Protein AF-Q31MM6-F1 (afdb_monomer_lite)

pLDDT: mean 77.7, std 24.54, range [28.81, 96.5]

Radius of gyration: 23.64 Å; chains: 1; bounding box: 53×27×76 Å

Sequence (119 aa):
MVSRRCQSLHRKRWGQGSARLGKFASHVCAIVTLSREHAWQLLQDLLFYGESAETWVQDVWTQNEGLGESAAALIEITQRLWEQVPESQLRSLLRELAASHPDRIAELESASDWQAIAD

Foldseek 3Di:
DDDDDDDDDDDDDDDDDDDDDDPPPPPPLVPPLCDLVNLVQVVQCLVQVNDHLVVSLVVVCVVPVVCSVVSVVVVVVVVVVSVPDDSVCSLVVLLVVCVVPVVSLVSTPCVVVSVSSND

Organism: Synechococcus elongatus (strain ATCC 33912 / PCC 7942 / FACHB-805) (NCBI:txid1140)

Secondary structure (DSSP, 8-state):
-----------------------------------HHHHHHHHHHHHHTTS-HHHHHHHHHHH-HHHHHHHHHHHHHHHHHHHHS-HHHHHHHHHHHHHH-HHHHHTSTTHHHHHHHH-

Structure (mmCIF, N/CA/C/O backbone):
data_AF-Q31MM6-F1
#
_entry.id   AF-Q31MM6-F1
#
loop_
_atom_site.group_PDB
_atom_site.id
_atom_site.type_symbol
_atom_site.label_atom_id
_atom_site.label_alt_id
_atom_site.label_comp_id
_atom_site.label_asym_id
_atom_site.label_entity_id
_atom_site.label_seq_id
_atom_site.pdbx_PDB_ins_code
_atom_site.Cartn_x
_atom_site.Cartn_y
_atom_site.Cartn_z
_atom_site.occupancy
_atom_site.B_iso_or_equiv
_atom_site.auth_seq_id
_atom_site.auth_comp_id
_atom_site.auth_asym_id
_atom_site.auth_atom_id
_atom_site.pdbx_PDB_model_num
ATOM 1 N N . MET A 1 1 ? -38.214 -14.021 28.540 1.00 31.25 1 MET A N 1
ATOM 2 C CA . MET A 1 1 ? -37.150 -14.961 28.957 1.00 31.25 1 MET A CA 1
ATOM 3 C C . MET A 1 1 ? -35.820 -14.374 28.500 1.00 31.25 1 MET A C 1
ATOM 5 O O . MET A 1 1 ? -35.707 -14.158 27.309 1.00 31.25 1 MET A O 1
ATOM 9 N N . VAL A 1 2 ? -34.817 -13.983 29.287 1.00 35.97 2 VAL A N 1
ATOM 10 C CA . VAL A 1 2 ? -34.588 -13.727 30.725 1.00 35.97 2 VAL A CA 1
ATOM 11 C C . VAL A 1 2 ? -33.703 -12.462 30.715 1.00 35.97 2 VAL A C 1
ATOM 13 O O . VAL A 1 2 ? -32.651 -12.457 30.098 1.00 35.97 2 VAL A O 1
ATOM 16 N N . SER A 1 3 ? -34.279 -11.298 31.007 1.00 28.81 3 SER A N 1
ATOM 17 C CA . SER A 1 3 ? -34.183 -10.545 32.272 1.00 28.81 3 SER A CA 1
ATOM 18 C C . SER A 1 3 ? -32.934 -9.661 32.410 1.00 28.81 3 SER A C 1
ATOM 20 O O . SER A 1 3 ? -31.831 -10.114 32.693 1.00 28.81 3 SER A O 1
ATOM 22 N N . ARG A 1 4 ? -33.175 -8.352 32.265 1.00 41.28 4 ARG A N 1
ATOM 23 C CA . ARG A 1 4 ? -32.331 -7.253 32.741 1.00 41.28 4 ARG A CA 1
ATOM 24 C C . ARG A 1 4 ? -32.375 -7.223 34.275 1.00 41.28 4 ARG A C 1
ATOM 26 O O . ARG A 1 4 ? -33.473 -7.089 34.807 1.00 41.28 4 ARG A O 1
ATOM 33 N N . ARG A 1 5 ? -31.227 -7.238 34.964 1.00 37.47 5 ARG A N 1
ATOM 34 C CA . ARG A 1 5 ? -30.948 -6.514 36.233 1.00 37.47 5 ARG A CA 1
ATOM 35 C C . ARG A 1 5 ? -29.653 -7.013 36.865 1.00 37.47 5 ARG A C 1
ATOM 37 O O . ARG A 1 5 ? -29.564 -8.183 37.195 1.00 37.47 5 ARG A O 1
ATOM 44 N N . CYS A 1 6 ? -28.720 -6.098 37.111 1.00 29.59 6 CYS A N 1
ATOM 45 C CA . CYS A 1 6 ? -28.139 -5.890 38.441 1.00 29.59 6 CYS A CA 1
ATOM 46 C C . CYS A 1 6 ? -27.262 -4.630 38.408 1.00 29.59 6 CYS A C 1
ATOM 48 O O . CYS A 1 6 ? -26.085 -4.674 38.071 1.00 29.59 6 CYS A O 1
ATOM 50 N N . GLN A 1 7 ? -27.867 -3.487 38.739 1.00 36.00 7 GLN A N 1
ATOM 51 C CA . GLN A 1 7 ? -27.144 -2.374 39.347 1.00 36.00 7 GLN A CA 1
ATOM 52 C C . GLN A 1 7 ? -27.182 -2.548 40.867 1.00 36.00 7 GLN A C 1
ATOM 54 O O . GLN A 1 7 ? -28.197 -2.983 41.409 1.00 36.00 7 GLN A O 1
ATOM 59 N N . SER A 1 8 ? -26.114 -2.066 41.505 1.00 33.81 8 SER A N 1
ATOM 60 C CA . SER A 1 8 ? -25.960 -1.783 42.935 1.00 33.81 8 SER A CA 1
ATOM 61 C C . SER A 1 8 ? -25.707 -2.984 43.845 1.00 33.81 8 SER A C 1
ATOM 63 O O . SER A 1 8 ? -26.608 -3.758 44.140 1.00 33.81 8 SER A O 1
ATOM 65 N N . LEU A 1 9 ? -24.492 -3.051 44.401 1.00 34.75 9 LEU A N 1
ATOM 66 C CA . LEU A 1 9 ? -24.339 -2.909 45.848 1.00 34.75 9 LEU A CA 1
ATOM 67 C C . LEU A 1 9 ? -22.924 -2.449 46.222 1.00 34.75 9 LEU A C 1
ATOM 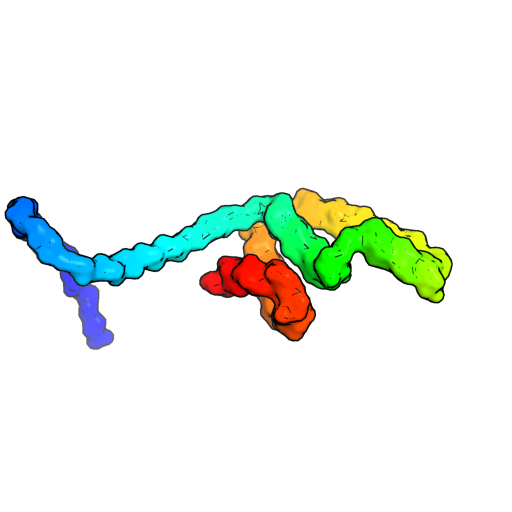69 O O . LEU A 1 9 ? -21.906 -2.853 45.669 1.00 34.75 9 LEU A O 1
ATOM 73 N N . HIS A 1 10 ? -22.935 -1.523 47.168 1.00 31.12 10 HIS A N 1
ATOM 74 C CA . HIS A 1 10 ? -21.850 -0.728 47.708 1.00 31.12 10 HIS A CA 1
ATOM 75 C C . HIS A 1 10 ? -20.708 -1.539 48.345 1.00 31.12 10 HIS A C 1
ATOM 77 O O . HIS A 1 10 ? -20.930 -2.399 49.189 1.00 31.12 10 HIS A O 1
ATOM 83 N N . ARG A 1 11 ? -19.480 -1.087 48.056 1.00 34.47 11 ARG A N 1
ATOM 84 C CA . ARG A 1 11 ? -18.484 -0.601 49.032 1.00 34.47 11 ARG A CA 1
ATOM 85 C C . ARG A 1 11 ? -18.370 -1.408 50.337 1.00 34.47 11 ARG A C 1
ATOM 87 O O . ARG A 1 11 ? -19.139 -1.167 51.263 1.00 34.47 11 ARG A O 1
ATOM 94 N N . LYS A 1 12 ? -17.278 -2.172 50.489 1.00 35.25 12 LYS A N 1
ATOM 95 C CA . LYS A 1 12 ? -16.438 -2.161 51.706 1.00 35.25 12 LYS A CA 1
ATOM 96 C C . LYS A 1 12 ? -15.148 -2.983 51.538 1.00 35.25 12 LYS A C 1
ATOM 98 O O . LYS A 1 12 ? -15.195 -4.176 51.291 1.00 35.25 12 LYS A O 1
ATOM 103 N N . ARG A 1 13 ? -14.038 -2.310 51.869 1.00 36.19 13 ARG A N 1
ATOM 104 C CA . ARG A 1 13 ? -12.936 -2.824 52.702 1.00 36.19 13 ARG A CA 1
ATOM 105 C C . ARG A 1 13 ? -11.900 -3.729 52.021 1.00 36.19 13 ARG A C 1
ATOM 107 O O . ARG A 1 13 ? -12.002 -4.943 52.076 1.00 36.19 13 ARG A O 1
ATOM 114 N N . TRP A 1 14 ? -10.815 -3.114 51.554 1.00 34.41 14 TRP A N 1
ATOM 115 C CA . TRP A 1 14 ? -9.506 -3.768 51.512 1.00 34.41 14 TRP A CA 1
ATOM 116 C C . TRP A 1 14 ? -8.530 -2.960 52.364 1.00 34.41 14 TRP A C 1
ATOM 118 O O . TRP A 1 14 ? -8.156 -1.840 52.026 1.00 34.41 14 TRP A O 1
ATOM 128 N N . GLY A 1 15 ? -8.226 -3.520 53.535 1.00 32.91 15 GLY A N 1
ATOM 129 C CA . GLY A 1 15 ? -7.052 -3.174 54.320 1.00 32.91 15 GLY A CA 1
ATOM 130 C C . GLY A 1 15 ? -5.824 -3.879 53.749 1.00 32.91 15 GLY A C 1
ATOM 131 O O . GLY A 1 15 ? -5.940 -4.885 53.051 1.00 32.91 15 GLY A O 1
ATOM 132 N N . GLN A 1 16 ? -4.663 -3.308 54.049 1.00 37.53 16 GLN A N 1
ATOM 133 C CA . GLN A 1 16 ? -3.339 -3.793 53.678 1.00 37.53 16 GLN A CA 1
ATOM 134 C C . GLN A 1 16 ? -3.094 -5.250 54.108 1.00 37.53 16 GLN A C 1
ATOM 136 O O . GLN A 1 16 ? -3.450 -5.643 55.217 1.00 37.53 16 GLN A O 1
ATOM 141 N N . GLY A 1 17 ? -2.409 -6.013 53.253 1.00 33.53 17 GLY A N 1
ATOM 142 C CA . GLY A 1 17 ? -1.906 -7.352 53.553 1.00 33.53 17 GLY A CA 1
ATOM 143 C C . GLY A 1 17 ? -1.166 -7.936 52.351 1.00 33.53 17 GLY A C 1
ATOM 144 O O . GLY A 1 17 ? -1.758 -8.166 51.306 1.00 33.53 17 GLY A O 1
ATOM 145 N N . SER A 1 18 ? 0.142 -8.098 52.504 1.00 37.72 18 SER A N 1
ATOM 146 C CA . SER A 1 18 ? 1.149 -8.357 51.474 1.00 37.72 18 SER A CA 1
ATOM 147 C C . SER A 1 18 ? 1.029 -9.699 50.723 1.00 37.72 18 SER A C 1
ATOM 149 O O . SER A 1 18 ? 0.632 -10.711 51.291 1.00 37.72 18 SER A O 1
ATOM 151 N N . ALA A 1 19 ? 1.523 -9.669 49.479 1.00 41.84 19 ALA A N 1
ATOM 152 C CA . ALA A 1 19 ? 2.155 -10.750 48.716 1.00 41.84 19 ALA A CA 1
ATOM 153 C C . ALA A 1 19 ? 1.340 -12.010 48.359 1.00 41.84 19 ALA A C 1
ATOM 155 O O . ALA A 1 19 ? 1.247 -12.960 49.133 1.00 41.84 19 ALA A O 1
ATOM 156 N N . ARG A 1 20 ? 0.949 -12.100 47.078 1.00 37.62 20 ARG A N 1
ATOM 157 C CA . ARG A 1 20 ? 1.215 -13.270 46.218 1.00 37.62 20 ARG A CA 1
ATOM 158 C C . ARG A 1 20 ? 0.987 -12.926 44.748 1.00 37.62 20 ARG A C 1
ATOM 160 O O . ARG A 1 20 ? 0.014 -12.274 44.388 1.00 37.62 20 ARG A O 1
ATOM 167 N N . LEU A 1 21 ? 1.935 -13.378 43.934 1.00 44.75 21 LEU A N 1
ATOM 168 C CA . LEU A 1 21 ? 1.955 -13.336 42.479 1.00 44.75 21 LEU A CA 1
ATOM 169 C C . LEU A 1 21 ? 0.602 -13.720 41.871 1.00 44.75 21 LEU A C 1
ATOM 171 O O . LEU A 1 21 ? 0.127 -14.840 42.039 1.00 44.75 21 LEU A O 1
ATOM 175 N N . GLY A 1 22 ? 0.043 -12.799 41.101 1.00 32.91 22 GLY A N 1
ATOM 176 C CA . GLY A 1 22 ? -1.068 -13.041 40.202 1.00 32.91 22 GLY A CA 1
ATOM 177 C C . GLY A 1 22 ? -0.895 -12.106 39.025 1.00 32.91 22 GLY A C 1
ATOM 178 O O . GLY A 1 22 ? -1.115 -10.906 39.155 1.00 32.91 22 GLY A O 1
ATOM 179 N N . LYS A 1 23 ? -0.432 -12.661 37.903 1.00 43.12 23 LYS A N 1
ATOM 180 C CA . LYS A 1 23 ? -0.457 -12.029 36.586 1.00 43.12 23 LYS A CA 1
ATOM 181 C C . LYS A 1 23 ? -1.907 -11.646 36.288 1.00 43.12 23 LYS A C 1
ATOM 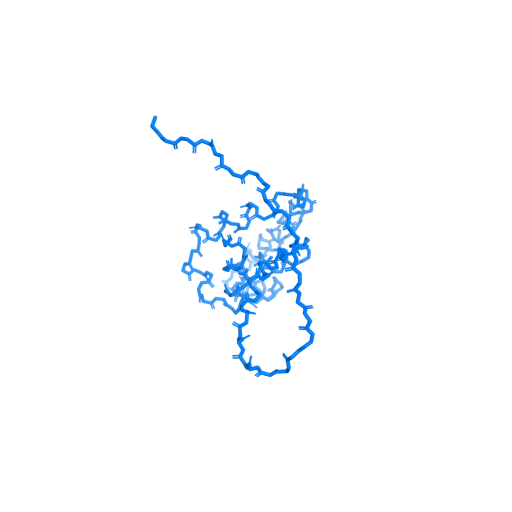183 O O . LYS A 1 23 ? -2.657 -12.450 35.745 1.00 43.12 23 LYS A O 1
ATOM 188 N N . PHE A 1 24 ? -2.321 -10.445 36.671 1.00 38.84 24 PHE A N 1
ATOM 189 C CA . PHE A 1 24 ? -3.517 -9.861 36.098 1.00 38.84 24 PHE A CA 1
ATOM 190 C C . PHE A 1 24 ? -3.117 -9.382 34.717 1.00 38.84 24 PHE A C 1
ATOM 192 O O . PHE A 1 24 ? -2.436 -8.371 34.558 1.00 38.84 24 PHE A O 1
ATOM 199 N N . ALA A 1 25 ? -3.480 -10.214 33.745 1.00 42.72 25 ALA A N 1
ATOM 200 C CA . ALA A 1 25 ? -3.591 -9.863 32.351 1.00 42.72 25 ALA A CA 1
ATOM 201 C C . ALA A 1 25 ? -4.294 -8.509 32.252 1.00 42.72 25 ALA A C 1
ATOM 203 O O . ALA A 1 25 ? -5.519 -8.414 32.338 1.00 42.72 25 ALA A O 1
ATOM 204 N N . SER A 1 26 ? -3.500 -7.457 32.090 1.00 36.12 26 SER A N 1
ATOM 205 C CA . SER A 1 26 ? -4.002 -6.223 31.534 1.00 36.12 26 SER A CA 1
ATOM 206 C C . SER A 1 26 ? -4.138 -6.504 30.044 1.00 36.12 26 SER A C 1
ATOM 208 O O . SER A 1 26 ? -3.207 -6.291 29.274 1.00 36.12 26 SER A O 1
ATOM 210 N N . HIS A 1 27 ? -5.298 -7.036 29.648 1.00 42.47 27 HIS A N 1
ATOM 211 C CA . HIS A 1 27 ? -5.847 -6.789 28.318 1.00 42.47 27 HIS A CA 1
ATOM 212 C C . HIS A 1 27 ? -6.135 -5.286 28.234 1.00 42.47 27 HIS A C 1
ATOM 214 O O . HIS A 1 27 ? -7.279 -4.838 28.213 1.00 42.47 27 HIS A O 1
ATOM 220 N N . VAL A 1 28 ? -5.073 -4.484 28.224 1.00 44.81 28 VAL A N 1
ATOM 221 C CA . VAL A 1 28 ? -5.112 -3.233 27.498 1.00 44.81 28 VAL A CA 1
ATOM 222 C C . VAL A 1 28 ? -5.090 -3.716 26.062 1.00 44.81 28 VAL A C 1
ATOM 224 O O . VAL A 1 28 ? -4.031 -4.009 25.517 1.00 44.81 28 VAL A O 1
ATOM 227 N N . CYS A 1 29 ? -6.274 -3.891 25.477 1.00 40.12 29 CYS A N 1
ATOM 228 C CA . CYS A 1 29 ? -6.396 -3.708 24.044 1.00 40.12 29 CYS A CA 1
ATOM 229 C C . CYS A 1 29 ? -5.959 -2.258 23.845 1.00 40.12 29 CYS A C 1
ATOM 231 O O . CYS A 1 29 ? -6.735 -1.324 24.057 1.00 40.12 29 CYS A O 1
ATOM 233 N N . ALA A 1 30 ? -4.651 -2.064 23.673 1.00 41.06 30 ALA A N 1
ATOM 234 C CA . ALA A 1 30 ? -4.110 -0.792 23.281 1.00 41.06 30 ALA A CA 1
ATOM 235 C C . ALA A 1 30 ? -4.788 -0.562 21.945 1.00 41.06 30 ALA A C 1
ATOM 237 O O . ALA A 1 30 ? -4.504 -1.263 20.978 1.00 41.06 30 ALA A O 1
ATOM 238 N N . ILE A 1 31 ? -5.763 0.344 21.921 1.00 53.06 31 ILE A N 1
ATOM 239 C CA . ILE A 1 31 ? -6.215 0.922 20.671 1.00 53.06 31 ILE A CA 1
ATOM 240 C C . ILE A 1 31 ? -4.952 1.593 20.145 1.00 53.06 31 ILE A C 1
ATOM 242 O O . ILE A 1 31 ? -4.609 2.693 20.569 1.00 53.06 31 ILE A O 1
ATOM 246 N N . VAL A 1 32 ? -4.182 0.862 19.338 1.00 56.97 32 VAL A N 1
ATOM 247 C CA . VAL A 1 32 ? -3.038 1.406 18.627 1.00 56.97 32 VAL A CA 1
ATOM 248 C C . VAL A 1 32 ? -3.646 2.494 17.770 1.00 56.97 32 VAL A C 1
ATOM 250 O O . VAL A 1 32 ? -4.417 2.217 16.850 1.00 56.97 32 VAL A O 1
ATOM 253 N N . THR A 1 33 ? -3.416 3.748 18.134 1.00 70.25 33 THR A N 1
ATOM 254 C CA . THR A 1 33 ? -3.856 4.858 17.305 1.00 70.25 33 THR A CA 1
ATOM 255 C C . THR A 1 33 ? -3.061 4.751 16.012 1.00 70.25 33 THR A C 1
ATOM 257 O O . THR A 1 33 ? -1.847 4.935 16.006 1.00 70.25 33 THR A O 1
ATOM 260 N N . LEU A 1 34 ? -3.735 4.351 14.937 1.00 86.56 34 LEU A N 1
ATOM 261 C CA . LEU A 1 34 ? -3.129 4.221 13.622 1.00 86.56 34 LEU A CA 1
ATOM 262 C C . LEU A 1 34 ? -2.972 5.635 13.063 1.00 86.56 34 LEU A C 1
ATOM 264 O O . LEU A 1 34 ? -3.976 6.242 12.700 1.00 86.56 34 LEU A O 1
ATOM 268 N N . SER A 1 35 ? -1.745 6.155 13.034 1.00 91.19 35 SER A N 1
ATOM 269 C CA . SER A 1 35 ? -1.469 7.426 12.361 1.00 91.19 35 SER A CA 1
ATOM 270 C C . SER A 1 35 ? -1.438 7.232 10.845 1.00 91.19 35 SER A C 1
ATOM 272 O O . SER A 1 35 ? -1.230 6.119 10.349 1.00 91.19 35 SER A O 1
ATOM 274 N N . ARG A 1 36 ? -1.606 8.325 10.095 1.00 93.56 36 ARG A N 1
ATOM 275 C CA . ARG A 1 36 ? -1.483 8.316 8.631 1.00 93.56 36 ARG A CA 1
ATOM 276 C C . ARG A 1 36 ? -0.120 7.817 8.165 1.00 93.56 36 ARG A C 1
ATOM 278 O O . ARG A 1 36 ? -0.057 7.076 7.190 1.00 93.56 36 ARG A O 1
ATOM 285 N N . GLU A 1 37 ? 0.948 8.220 8.843 1.00 93.44 37 GLU A N 1
ATOM 286 C CA . GLU A 1 37 ? 2.323 7.847 8.504 1.00 93.44 37 GLU A CA 1
ATOM 287 C C . GLU A 1 37 ? 2.533 6.347 8.686 1.00 93.44 37 GLU A C 1
ATOM 289 O O . GLU A 1 37 ? 3.063 5.694 7.794 1.00 93.44 37 GLU A O 1
ATOM 294 N N . HIS A 1 38 ? 2.053 5.786 9.798 1.00 93.50 38 HIS A N 1
ATOM 295 C CA . HIS A 1 38 ? 2.146 4.350 10.039 1.00 93.50 38 HIS A CA 1
ATOM 296 C C . HIS A 1 38 ? 1.298 3.557 9.035 1.00 93.50 38 HIS A C 1
ATOM 298 O O . HIS A 1 38 ? 1.763 2.590 8.442 1.00 93.50 38 HIS A O 1
ATOM 304 N N . ALA A 1 39 ? 0.072 4.011 8.767 1.00 94.81 39 ALA A N 1
ATOM 305 C CA . ALA A 1 39 ? -0.789 3.406 7.757 1.00 94.81 39 ALA A CA 1
ATOM 306 C C . ALA A 1 39 ? -0.159 3.436 6.352 1.00 94.81 39 ALA A C 1
ATOM 308 O O . ALA A 1 39 ? -0.302 2.487 5.584 1.00 94.81 39 ALA A O 1
ATOM 309 N N . TRP A 1 40 ? 0.560 4.514 6.033 1.00 95.19 40 TRP A N 1
ATOM 310 C CA . TRP A 1 40 ? 1.280 4.655 4.775 1.00 95.19 40 TRP A CA 1
ATOM 311 C C . TRP A 1 40 ? 2.468 3.699 4.689 1.00 95.19 40 TRP A C 1
ATOM 313 O O . TRP A 1 40 ? 2.650 3.066 3.657 1.00 95.19 40 TRP A O 1
ATOM 323 N N . GLN A 1 41 ? 3.238 3.551 5.771 1.00 94.25 41 GLN A N 1
ATOM 324 C CA . GLN A 1 41 ? 4.348 2.595 5.842 1.00 94.25 41 GLN A CA 1
ATOM 325 C C . GLN A 1 41 ? 3.875 1.162 5.598 1.00 94.25 41 GLN A C 1
ATOM 327 O O . GLN A 1 41 ? 4.468 0.462 4.786 1.00 94.25 41 GLN A O 1
ATOM 332 N N . LEU A 1 42 ? 2.767 0.760 6.226 1.00 94.88 42 LEU A N 1
ATOM 333 C CA . LEU A 1 42 ? 2.177 -0.557 5.993 1.00 94.88 42 LEU A CA 1
ATOM 334 C C . LEU A 1 42 ? 1.750 -0.726 4.536 1.00 94.88 42 LEU A C 1
ATOM 336 O O . LEU A 1 42 ? 2.083 -1.727 3.910 1.00 94.88 42 LEU A O 1
ATOM 340 N N . LEU A 1 43 ? 1.064 0.266 3.961 1.00 95.12 43 LEU A N 1
ATOM 341 C CA . LEU A 1 43 ? 0.674 0.210 2.555 1.00 95.12 43 LEU A CA 1
ATOM 342 C C . LEU A 1 43 ? 1.891 0.103 1.621 1.00 95.12 43 LEU A C 1
ATOM 344 O O . LEU A 1 43 ? 1.833 -0.661 0.664 1.00 95.12 43 LEU A O 1
ATOM 348 N N . GLN A 1 44 ? 2.978 0.833 1.885 1.00 94.25 44 GLN A N 1
ATOM 349 C CA . GLN A 1 44 ? 4.213 0.716 1.103 1.00 94.25 44 GLN A CA 1
ATOM 350 C C . GLN A 1 44 ? 4.818 -0.681 1.205 1.00 94.25 44 GLN A C 1
ATOM 352 O O . GLN A 1 44 ? 5.146 -1.262 0.176 1.00 94.25 44 GLN A O 1
ATOM 357 N N . ASP A 1 45 ? 4.904 -1.228 2.417 1.00 93.88 45 ASP A N 1
ATOM 358 C CA . ASP A 1 45 ? 5.407 -2.581 2.647 1.00 93.88 45 ASP A CA 1
ATOM 359 C C . ASP A 1 45 ? 4.582 -3.608 1.856 1.00 93.88 45 ASP A C 1
ATOM 361 O O . ASP A 1 45 ? 5.118 -4.439 1.121 1.00 93.88 45 ASP A O 1
ATOM 365 N N . LEU A 1 46 ? 3.253 -3.457 1.878 1.00 94.44 46 LEU A N 1
ATOM 366 C CA . LEU A 1 46 ? 2.366 -4.280 1.072 1.00 94.44 46 LEU A CA 1
ATOM 367 C C . LEU A 1 46 ? 2.566 -4.065 -0.427 1.00 94.44 46 LEU A C 1
ATOM 369 O O . LEU A 1 46 ? 2.603 -5.058 -1.136 1.00 94.44 46 LEU A O 1
ATOM 373 N N . LEU A 1 47 ? 2.681 -2.837 -0.940 1.00 93.25 47 LEU A N 1
ATOM 374 C CA . LEU A 1 47 ? 2.796 -2.558 -2.381 1.00 93.25 47 LEU A CA 1
ATOM 375 C C . LEU A 1 47 ? 4.138 -2.998 -2.973 1.00 93.25 47 LEU A C 1
ATOM 377 O O . LEU A 1 47 ? 4.167 -3.515 -4.092 1.00 93.25 47 LEU A O 1
ATOM 381 N N . PHE A 1 48 ? 5.216 -2.842 -2.212 1.00 92.81 48 PHE A N 1
ATOM 382 C CA . PHE A 1 48 ? 6.592 -3.008 -2.678 1.00 92.81 48 PHE A CA 1
ATOM 383 C C . PHE A 1 48 ? 7.309 -4.194 -2.014 1.00 92.81 48 PHE A C 1
ATOM 385 O O . PHE A 1 48 ? 8.520 -4.301 -2.096 1.00 92.81 48 PHE A O 1
ATOM 392 N N . TYR A 1 49 ? 6.584 -5.110 -1.361 1.00 88.69 49 TYR A N 1
ATOM 393 C CA . TYR A 1 49 ? 7.168 -6.320 -0.755 1.00 88.69 49 TYR A CA 1
ATOM 394 C C . TYR A 1 49 ? 8.330 -6.020 0.215 1.00 88.69 49 TYR A C 1
ATOM 396 O O . TYR A 1 49 ? 9.363 -6.687 0.194 1.00 88.69 49 TYR A O 1
ATOM 404 N N . GLY A 1 50 ? 8.179 -4.985 1.040 1.00 87.12 50 GLY A N 1
ATOM 405 C CA . GLY A 1 50 ? 9.213 -4.548 1.986 1.00 87.12 50 GLY A CA 1
ATOM 406 C C . GLY A 1 50 ? 10.384 -3.780 1.395 1.00 87.12 50 GLY A C 1
ATOM 407 O O . GLY A 1 50 ? 11.245 -3.324 2.147 1.00 87.12 50 GLY A O 1
ATOM 408 N N . GLU A 1 51 ? 10.414 -3.561 0.083 1.00 90.56 51 GLU A N 1
ATOM 409 C CA . GLU A 1 51 ? 11.400 -2.686 -0.539 1.00 90.56 51 GLU A CA 1
ATOM 410 C C . GLU A 1 51 ? 10.904 -1.236 -0.653 1.00 90.56 51 GLU A C 1
ATOM 412 O O . GLU A 1 51 ? 9.738 -0.907 -0.424 1.00 90.56 51 GLU A O 1
ATOM 417 N N . SER A 1 52 ? 11.819 -0.323 -0.983 1.00 92.12 52 SER A N 1
ATOM 418 C CA . SER A 1 52 ? 11.446 1.072 -1.211 1.00 92.12 52 SER A CA 1
ATOM 419 C C . SER A 1 52 ? 10.787 1.252 -2.581 1.00 92.12 52 SER A C 1
ATOM 421 O O . SER A 1 52 ? 11.135 0.575 -3.545 1.00 92.12 52 SER A O 1
ATOM 423 N N . ALA A 1 53 ? 9.898 2.239 -2.701 1.00 93.38 53 ALA A N 1
ATOM 424 C CA . ALA A 1 53 ? 9.265 2.582 -3.974 1.00 93.38 53 ALA A CA 1
ATOM 425 C C . ALA A 1 53 ? 10.289 2.905 -5.089 1.00 93.38 53 ALA A C 1
ATOM 427 O O . ALA A 1 53 ? 10.071 2.559 -6.247 1.00 93.38 53 ALA A O 1
ATOM 428 N N . GLU A 1 54 ? 11.413 3.548 -4.743 1.00 93.75 54 GLU A N 1
ATOM 429 C CA . GLU A 1 54 ? 12.505 3.853 -5.680 1.00 93.75 54 GLU A CA 1
ATOM 430 C C . GLU A 1 54 ? 13.201 2.577 -6.168 1.00 93.75 54 GLU A C 1
ATOM 432 O O . GLU A 1 54 ? 13.401 2.407 -7.369 1.00 93.75 54 GLU A O 1
ATOM 437 N N . THR A 1 55 ? 13.516 1.661 -5.247 1.00 95.44 55 THR A N 1
ATOM 438 C CA . THR A 1 55 ? 14.098 0.349 -5.568 1.00 95.44 55 THR A CA 1
ATOM 439 C C . THR A 1 55 ? 13.177 -0.441 -6.492 1.00 95.44 55 THR A C 1
ATOM 441 O O . THR A 1 55 ? 13.610 -0.860 -7.562 1.00 95.44 55 THR A O 1
ATOM 444 N N . TRP A 1 56 ? 11.892 -0.537 -6.145 1.00 95.56 56 TRP A N 1
ATOM 445 C CA . TRP A 1 56 ? 10.897 -1.231 -6.959 1.00 95.56 56 TRP A CA 1
ATOM 446 C C . TRP A 1 56 ? 10.796 -0.647 -8.379 1.00 95.56 56 TRP A C 1
ATOM 448 O O . TRP A 1 56 ? 10.796 -1.379 -9.368 1.00 95.56 56 TRP A O 1
ATOM 458 N N . VAL A 1 57 ? 10.762 0.685 -8.512 1.00 95.25 57 VAL A N 1
ATOM 459 C CA . VAL A 1 57 ? 10.741 1.359 -9.824 1.00 95.25 57 VAL A CA 1
ATOM 460 C C . VAL A 1 57 ? 11.989 1.055 -10.636 1.00 95.25 57 VAL A C 1
ATOM 462 O O . VAL A 1 57 ? 11.884 0.788 -11.835 1.00 95.25 57 VAL A O 1
ATOM 465 N N . GLN A 1 58 ? 13.161 1.093 -10.006 1.00 94.81 58 GLN A N 1
ATOM 466 C CA . GLN A 1 58 ? 14.424 0.809 -10.675 1.00 94.81 58 GLN A CA 1
ATOM 467 C C . GLN A 1 58 ? 14.481 -0.641 -11.171 1.00 94.81 58 GLN A C 1
ATOM 469 O O . GLN A 1 58 ? 14.976 -0.901 -12.275 1.00 94.81 58 GLN A O 1
ATOM 474 N N . ASP A 1 59 ? 13.923 -1.575 -10.406 1.00 94.69 59 ASP A N 1
ATOM 475 C CA . ASP A 1 59 ? 13.818 -2.978 -10.794 1.00 94.69 59 ASP A CA 1
ATOM 476 C C . ASP A 1 59 ? 12.871 -3.163 -11.982 1.00 94.69 59 ASP A C 1
ATOM 478 O O . ASP A 1 59 ? 13.212 -3.865 -12.940 1.00 94.69 59 ASP A O 1
ATOM 482 N N . VAL A 1 60 ? 11.728 -2.466 -11.992 1.00 94.81 60 VAL A N 1
ATOM 483 C CA . VAL A 1 60 ? 10.831 -2.436 -13.158 1.00 94.81 60 VAL A CA 1
ATOM 484 C C . VAL A 1 60 ? 11.546 -1.855 -14.378 1.00 94.81 60 VAL A C 1
ATOM 486 O O . VAL A 1 60 ? 11.460 -2.440 -15.457 1.00 94.81 60 VAL A O 1
ATOM 489 N N . TRP A 1 61 ? 12.295 -0.759 -14.221 1.00 93.69 61 TRP A N 1
ATOM 490 C CA . TRP A 1 61 ? 13.063 -0.139 -15.309 1.00 93.69 61 TRP A CA 1
ATOM 491 C C . TRP A 1 61 ? 14.094 -1.094 -15.905 1.00 93.69 61 TRP A C 1
ATOM 493 O O . TRP A 1 61 ? 14.239 -1.175 -17.123 1.00 93.69 61 TRP A O 1
ATOM 503 N N . THR A 1 62 ? 14.783 -1.841 -15.043 1.00 93.94 62 THR A N 1
ATOM 504 C CA . THR A 1 62 ? 15.810 -2.815 -15.434 1.00 93.94 62 THR A CA 1
ATOM 505 C C . THR A 1 62 ? 15.206 -3.991 -16.206 1.00 93.94 62 THR A C 1
ATOM 507 O O . THR A 1 62 ? 15.847 -4.539 -17.102 1.00 93.94 62 THR A O 1
ATOM 510 N N . GLN A 1 63 ? 13.966 -4.375 -15.890 1.00 92.62 63 GLN A N 1
ATOM 511 C CA . GLN A 1 63 ? 13.247 -5.439 -16.597 1.00 92.62 63 GLN A CA 1
ATOM 512 C C . GLN A 1 63 ? 12.585 -4.948 -17.892 1.00 92.62 63 GLN A C 1
ATOM 514 O O . GLN A 1 63 ? 12.539 -5.682 -18.881 1.00 92.62 63 GLN A O 1
ATOM 519 N N . ASN A 1 64 ? 12.047 -3.726 -17.893 1.00 91.50 64 ASN A N 1
ATOM 520 C CA . ASN A 1 64 ? 11.393 -3.107 -19.038 1.00 91.50 64 ASN A CA 1
ATOM 521 C C . ASN A 1 64 ? 11.417 -1.575 -18.927 1.00 91.50 64 ASN A C 1
ATOM 523 O O . ASN A 1 64 ? 10.607 -0.971 -18.219 1.00 91.50 64 ASN A O 1
ATOM 527 N N . GLU A 1 65 ? 12.288 -0.944 -19.715 1.00 82.06 65 GLU A N 1
ATOM 528 C CA . GLU A 1 65 ? 12.469 0.511 -19.709 1.00 82.06 65 GLU A CA 1
ATOM 529 C C . GLU A 1 65 ? 11.174 1.289 -19.998 1.00 82.06 65 GLU A C 1
ATOM 531 O O . GLU A 1 65 ? 10.959 2.357 -19.430 1.00 82.06 65 GLU A O 1
ATOM 536 N N . GLY A 1 66 ? 10.278 0.747 -20.833 1.00 84.62 66 GLY A N 1
ATOM 537 C CA . GLY A 1 66 ? 9.004 1.390 -21.171 1.00 84.62 66 GLY A CA 1
ATOM 538 C C . GLY A 1 66 ? 7.959 1.336 -20.052 1.00 84.62 66 GLY A C 1
ATOM 539 O O . GLY A 1 66 ? 7.036 2.149 -20.035 1.00 84.62 66 GLY A O 1
ATOM 540 N N . LEU A 1 67 ? 8.091 0.400 -19.107 1.00 92.12 67 LEU A N 1
ATOM 541 C CA . LEU A 1 67 ? 7.196 0.295 -17.951 1.00 92.12 67 LEU A CA 1
ATOM 542 C C . LEU A 1 67 ? 7.697 1.086 -16.741 1.00 92.12 67 LEU A C 1
ATOM 544 O O . LEU A 1 67 ? 6.886 1.426 -15.881 1.00 92.12 67 LEU A O 1
ATOM 548 N N . GLY A 1 68 ? 8.988 1.424 -16.687 1.00 92.56 68 GLY A N 1
ATOM 549 C CA . GLY A 1 68 ? 9.574 2.187 -15.583 1.00 92.56 68 GLY A CA 1
ATOM 550 C C . GLY A 1 68 ? 8.909 3.552 -15.373 1.00 92.56 68 GLY A C 1
ATOM 551 O O . GLY A 1 68 ? 8.525 3.892 -14.254 1.00 92.56 68 GLY A O 1
ATOM 552 N N . GLU A 1 69 ? 8.643 4.289 -16.455 1.00 92.94 69 GLU A N 1
ATOM 553 C CA . GLU A 1 69 ? 7.929 5.574 -16.376 1.00 92.94 69 GLU A CA 1
ATOM 554 C C . GLU A 1 69 ? 6.495 5.402 -15.845 1.00 92.94 69 GLU A C 1
ATOM 556 O O . GLU A 1 69 ? 6.032 6.181 -15.011 1.00 92.94 69 GLU A O 1
ATOM 561 N N . SER A 1 70 ? 5.808 4.331 -16.257 1.00 95.00 70 SER A N 1
ATOM 562 C CA . SER A 1 70 ? 4.468 4.008 -15.748 1.00 95.00 70 SER A CA 1
ATOM 563 C C . SER A 1 70 ? 4.491 3.620 -14.264 1.00 95.00 70 SER A C 1
ATOM 565 O O . SER A 1 70 ? 3.579 3.982 -13.522 1.00 95.00 70 SER A O 1
ATOM 567 N N . ALA A 1 71 ? 5.534 2.918 -13.813 1.00 94.69 71 ALA A N 1
ATOM 568 C CA . ALA A 1 71 ? 5.734 2.552 -12.412 1.00 94.69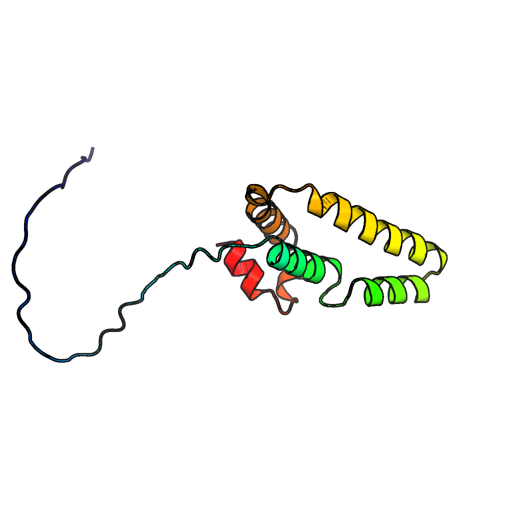 71 ALA A CA 1
ATOM 569 C C . ALA A 1 71 ? 5.973 3.790 -11.530 1.00 94.69 71 ALA A C 1
ATOM 571 O O . ALA A 1 71 ? 5.341 3.932 -10.481 1.00 94.69 71 ALA A O 1
ATOM 572 N N . ALA A 1 72 ? 6.809 4.728 -11.986 1.00 93.75 72 ALA A N 1
ATOM 573 C CA . ALA A 1 72 ? 7.019 6.002 -11.301 1.00 93.75 72 ALA A CA 1
ATOM 574 C C . ALA A 1 72 ? 5.717 6.818 -11.205 1.00 93.75 72 ALA A C 1
ATOM 576 O O . ALA A 1 72 ? 5.360 7.300 -10.126 1.00 93.75 72 ALA A O 1
ATOM 577 N N . ALA A 1 73 ? 4.958 6.905 -12.304 1.00 95.25 73 ALA A N 1
ATOM 578 C CA . ALA A 1 73 ? 3.661 7.577 -12.316 1.00 95.25 73 ALA A CA 1
ATOM 579 C C . ALA A 1 73 ? 2.655 6.922 -11.351 1.00 95.25 73 ALA A C 1
ATOM 581 O O . ALA A 1 73 ? 1.905 7.620 -10.669 1.00 95.25 73 ALA A O 1
ATOM 582 N N . LEU A 1 74 ? 2.653 5.588 -11.246 1.00 95.62 74 LEU A N 1
ATOM 583 C CA . LEU A 1 74 ? 1.783 4.861 -10.320 1.00 95.62 74 LEU A CA 1
ATOM 584 C C . LEU A 1 74 ? 2.057 5.237 -8.860 1.00 95.62 74 LEU A C 1
ATOM 586 O O . LEU A 1 74 ? 1.106 5.433 -8.100 1.00 95.62 74 LEU A O 1
ATOM 590 N N . ILE A 1 75 ? 3.325 5.374 -8.465 1.00 95.06 75 ILE A N 1
ATOM 591 C CA . ILE A 1 75 ? 3.683 5.806 -7.107 1.00 95.06 75 ILE A CA 1
ATOM 592 C C . ILE A 1 75 ? 3.174 7.216 -6.837 1.00 95.06 75 ILE A C 1
ATOM 594 O O . ILE A 1 75 ? 2.537 7.438 -5.806 1.00 95.06 75 ILE A O 1
ATOM 598 N N . GLU A 1 76 ? 3.402 8.149 -7.763 1.00 95.38 76 GLU A N 1
ATOM 599 C CA . GLU A 1 76 ? 2.942 9.531 -7.608 1.00 95.38 76 GLU A CA 1
ATOM 600 C C . GLU A 1 76 ? 1.415 9.595 -7.458 1.00 95.38 76 GLU A C 1
ATOM 602 O O . GLU A 1 76 ? 0.891 10.242 -6.547 1.00 95.38 76 GLU A O 1
ATOM 607 N N . ILE A 1 77 ? 0.682 8.891 -8.325 1.00 96.50 77 ILE A N 1
ATOM 608 C CA . ILE A 1 77 ? -0.782 8.839 -8.275 1.00 96.50 77 ILE A CA 1
ATOM 609 C C . ILE A 1 77 ? -1.245 8.229 -6.949 1.00 96.50 77 ILE A C 1
ATOM 611 O O . ILE A 1 77 ? -2.138 8.775 -6.302 1.00 96.50 77 ILE A O 1
ATOM 615 N N . THR A 1 78 ? -0.621 7.134 -6.515 1.00 94.94 78 THR A N 1
ATOM 616 C CA . THR A 1 78 ? -0.981 6.449 -5.267 1.00 94.94 78 THR A CA 1
ATOM 617 C C . THR A 1 78 ? -0.751 7.345 -4.050 1.00 94.94 78 THR A C 1
ATOM 619 O O . THR A 1 78 ? -1.627 7.431 -3.192 1.00 94.94 78 THR A O 1
ATOM 622 N N . GLN A 1 79 ? 0.370 8.071 -3.998 1.00 94.06 79 GLN A N 1
ATOM 623 C CA . GLN A 1 79 ? 0.658 9.053 -2.945 1.00 94.06 79 GLN A CA 1
ATOM 624 C C . GLN A 1 79 ? -0.398 10.161 -2.900 1.00 94.06 79 GLN A C 1
ATOM 626 O O . GLN A 1 79 ? -0.975 10.427 -1.846 1.00 94.06 79 GLN A O 1
ATOM 631 N N . ARG A 1 80 ? -0.723 10.758 -4.052 1.00 95.56 80 ARG A N 1
ATOM 632 C CA . ARG A 1 80 ? -1.749 11.810 -4.135 1.00 95.56 80 ARG A CA 1
ATOM 633 C C . ARG A 1 80 ? -3.121 11.308 -3.695 1.00 95.56 80 ARG A C 1
ATOM 635 O O . ARG A 1 80 ? -3.835 12.023 -2.998 1.00 95.56 80 ARG A O 1
ATOM 642 N N . LEU A 1 81 ? -3.503 10.092 -4.091 1.00 94.94 81 LEU A N 1
ATOM 643 C CA . LEU A 1 81 ? -4.764 9.481 -3.667 1.00 94.94 81 LEU A CA 1
ATOM 644 C C . LEU A 1 81 ? -4.776 9.219 -2.159 1.00 94.94 81 LEU A C 1
ATOM 646 O O . LEU A 1 81 ? -5.776 9.506 -1.502 1.00 94.94 81 LEU A O 1
ATOM 650 N N . TRP A 1 82 ? -3.665 8.736 -1.604 1.00 93.38 82 TRP A N 1
ATOM 651 C CA . TRP A 1 82 ? -3.526 8.477 -0.175 1.00 93.38 82 TRP A CA 1
ATOM 652 C C . TRP A 1 82 ? -3.730 9.730 0.682 1.00 93.38 82 TRP A C 1
ATOM 654 O O . TRP A 1 82 ? -4.421 9.685 1.704 1.00 93.38 82 TRP A O 1
ATOM 664 N N . GLU A 1 83 ? -3.191 10.870 0.249 1.00 93.44 83 GLU A N 1
ATOM 665 C CA . GLU A 1 83 ? -3.370 12.159 0.925 1.00 93.44 83 GLU A CA 1
ATOM 666 C C . GLU A 1 83 ? -4.842 12.590 1.016 1.00 93.44 83 GLU A C 1
ATOM 668 O O . GLU A 1 83 ? -5.220 13.287 1.958 1.00 93.44 83 GLU A O 1
ATOM 673 N N . GLN A 1 84 ? -5.693 12.142 0.085 1.00 95.25 84 GLN A N 1
ATOM 674 C CA . GLN A 1 84 ? -7.126 12.453 0.094 1.00 95.25 84 GLN A CA 1
ATOM 675 C C . GLN A 1 84 ? -7.940 11.548 1.026 1.00 95.25 84 GLN A C 1
ATOM 677 O O . GLN A 1 84 ? -9.082 11.881 1.351 1.00 95.25 84 GLN A O 1
ATOM 682 N N . VAL A 1 85 ? -7.398 10.407 1.466 1.00 94.38 85 VAL A N 1
ATOM 683 C CA . VAL A 1 85 ? -8.144 9.466 2.312 1.00 94.38 85 VAL A CA 1
ATOM 684 C C . VAL A 1 85 ? -8.268 10.037 3.726 1.00 94.38 85 VAL A C 1
ATOM 686 O O . VAL A 1 85 ? -7.243 10.302 4.356 1.00 94.38 85 VAL A O 1
ATOM 689 N N . PRO A 1 86 ? -9.476 10.215 4.290 1.00 93.75 86 PRO A N 1
ATOM 690 C CA . PRO A 1 86 ? -9.631 10.692 5.662 1.00 93.75 86 PRO A CA 1
ATOM 691 C C . PRO A 1 86 ? -9.033 9.713 6.676 1.00 93.75 86 PRO A C 1
ATOM 693 O O . PRO A 1 86 ? -9.205 8.504 6.551 1.00 93.75 86 PRO A O 1
ATOM 696 N N . GLU A 1 87 ? -8.387 10.229 7.726 1.00 90.06 87 GLU A N 1
ATOM 697 C CA . GLU A 1 87 ? -7.698 9.394 8.727 1.00 90.06 87 GLU A CA 1
ATOM 698 C C . GLU A 1 87 ? -8.646 8.399 9.420 1.00 90.06 87 GLU A C 1
ATOM 700 O O . GLU A 1 87 ? -8.287 7.251 9.675 1.00 90.06 87 GLU A O 1
ATOM 705 N N . SER A 1 88 ? -9.909 8.794 9.609 1.00 89.19 88 SER A N 1
ATOM 706 C CA . SER A 1 88 ? -10.970 7.938 10.152 1.00 89.19 88 SER A CA 1
ATOM 707 C C . SER A 1 88 ? -11.294 6.710 9.294 1.00 89.19 88 SER A C 1
ATOM 709 O O . SER A 1 88 ? -11.852 5.747 9.816 1.00 89.19 88 SER A O 1
ATOM 711 N N . GLN A 1 89 ? -10.957 6.725 8.000 1.00 93.06 89 GLN A N 1
ATOM 712 C CA . GLN A 1 89 ? -11.218 5.628 7.065 1.00 93.06 89 GLN A CA 1
ATOM 713 C C . GLN A 1 89 ? -10.009 4.704 6.876 1.00 93.06 89 GLN A C 1
ATOM 715 O O . GLN A 1 89 ? -10.190 3.565 6.450 1.00 93.06 89 GLN A O 1
ATOM 720 N N . LEU A 1 90 ? -8.798 5.142 7.244 1.00 93.44 90 LEU A N 1
ATOM 721 C CA . LEU A 1 90 ? -7.561 4.386 7.005 1.00 93.44 90 LEU A CA 1
ATOM 722 C C . LEU A 1 90 ? -7.603 2.991 7.623 1.00 93.44 90 LEU A C 1
ATOM 724 O O . LEU A 1 90 ? -7.273 2.014 6.961 1.00 93.44 90 LEU A O 1
ATOM 728 N N . ARG A 1 91 ? -8.082 2.873 8.867 1.00 92.75 91 ARG A N 1
ATOM 729 C CA . ARG A 1 91 ? -8.198 1.567 9.531 1.00 92.75 91 ARG A CA 1
ATOM 730 C C . ARG A 1 91 ? -9.139 0.618 8.784 1.00 92.75 91 ARG A C 1
ATOM 732 O O . ARG A 1 91 ? -8.827 -0.562 8.685 1.00 92.75 91 ARG A O 1
ATOM 739 N N . SER A 1 92 ? -10.277 1.107 8.281 1.00 94.06 92 SER A N 1
ATOM 740 C CA . SER A 1 92 ? -11.213 0.267 7.513 1.00 94.06 92 SER A CA 1
ATOM 741 C C . SER A 1 92 ? -10.564 -0.214 6.222 1.00 94.06 92 SER A C 1
ATOM 743 O O . SER A 1 92 ? -10.578 -1.405 5.937 1.00 94.06 92 SER A O 1
ATOM 745 N N . LEU A 1 93 ? -9.917 0.702 5.499 1.00 94.94 93 LEU A N 1
ATOM 746 C CA . LEU A 1 93 ? -9.242 0.400 4.243 1.00 94.94 93 LEU A CA 1
ATOM 747 C C . LEU A 1 93 ? -8.115 -0.626 4.433 1.00 94.94 93 LEU A C 1
ATOM 749 O O . LEU A 1 93 ? -8.042 -1.598 3.688 1.00 94.94 93 LEU A O 1
ATOM 753 N N . LEU A 1 94 ? -7.273 -0.469 5.459 1.00 94.25 94 LEU A N 1
ATOM 754 C CA . LEU A 1 94 ? -6.216 -1.444 5.748 1.00 94.25 94 LEU A CA 1
ATOM 755 C C . LEU A 1 94 ? -6.783 -2.811 6.160 1.00 94.25 94 LEU A C 1
ATOM 757 O O . LEU A 1 94 ? -6.237 -3.832 5.761 1.00 94.25 94 LEU A O 1
ATOM 761 N N . ARG A 1 95 ? -7.898 -2.866 6.901 1.00 94.81 95 ARG A N 1
ATOM 762 C CA . ARG A 1 95 ? -8.577 -4.141 7.202 1.00 94.81 95 ARG A CA 1
ATOM 763 C C . ARG A 1 95 ? -9.084 -4.840 5.944 1.00 94.81 95 ARG A C 1
ATOM 765 O O . ARG A 1 95 ? -8.958 -6.055 5.832 1.00 94.81 95 ARG A O 1
ATOM 772 N N . GLU A 1 96 ? -9.654 -4.086 5.009 1.00 95.62 96 GLU A N 1
ATOM 773 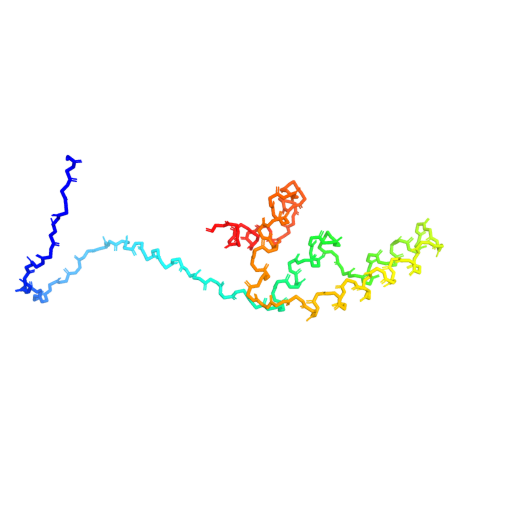C CA . GLU A 1 96 ? -10.126 -4.622 3.729 1.00 95.62 96 GLU A CA 1
ATOM 774 C C . GLU A 1 96 ? -8.965 -5.185 2.900 1.00 95.62 96 GLU A C 1
ATOM 776 O O . GLU A 1 96 ? -9.070 -6.303 2.397 1.00 95.62 96 GLU A O 1
ATOM 781 N N . LEU A 1 97 ? -7.834 -4.470 2.842 1.00 94.75 97 LEU A N 1
ATOM 782 C CA . LEU A 1 97 ? -6.609 -4.954 2.195 1.00 94.75 97 LEU A CA 1
ATOM 783 C C . LEU A 1 97 ? -6.039 -6.199 2.885 1.00 94.75 97 LEU A C 1
ATOM 785 O O . LEU A 1 97 ? -5.614 -7.139 2.212 1.00 94.75 97 LEU A O 1
ATOM 789 N N . ALA A 1 98 ? -6.075 -6.237 4.219 1.00 93.81 98 ALA A N 1
ATOM 790 C CA . ALA A 1 98 ? -5.639 -7.399 4.983 1.00 93.81 98 ALA A CA 1
ATOM 79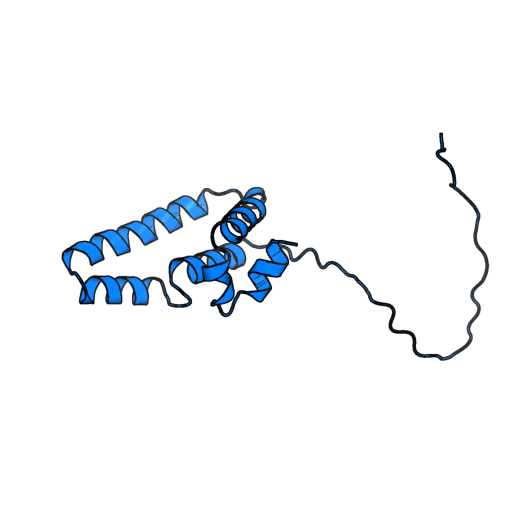1 C C . ALA A 1 98 ? -6.464 -8.647 4.662 1.00 93.81 98 ALA A C 1
ATOM 793 O O . ALA A 1 98 ? -5.921 -9.735 4.476 1.00 93.81 98 ALA A O 1
ATOM 794 N N . ALA A 1 99 ? -7.780 -8.475 4.535 1.00 94.56 99 ALA A N 1
ATOM 795 C CA . ALA A 1 99 ? -8.686 -9.550 4.166 1.00 94.56 99 ALA A CA 1
ATOM 796 C C . ALA A 1 99 ? -8.520 -9.994 2.702 1.00 94.56 99 ALA A C 1
ATOM 798 O O . ALA A 1 99 ? -8.718 -11.172 2.403 1.00 94.56 99 ALA A O 1
ATOM 799 N N . SER A 1 100 ? -8.175 -9.082 1.785 1.00 95.31 100 SER A N 1
ATOM 800 C CA . SER A 1 100 ? -8.016 -9.408 0.363 1.00 95.31 100 SER A CA 1
ATOM 801 C C . SER A 1 100 ? -6.662 -10.026 0.020 1.00 95.31 100 SER A C 1
ATOM 803 O O . SER A 1 100 ? -6.561 -10.732 -0.986 1.00 95.31 100 SER A O 1
ATOM 805 N N . HIS A 1 101 ? -5.618 -9.755 0.808 1.00 94.31 101 HIS A N 1
ATOM 806 C CA . HIS A 1 101 ? -4.238 -10.162 0.514 1.00 94.31 101 HIS A CA 1
ATOM 807 C C . HIS A 1 101 ? -3.543 -10.882 1.688 1.00 94.31 101 HIS A C 1
ATOM 809 O O . HIS A 1 101 ? -2.425 -10.510 2.050 1.00 94.31 101 HIS A O 1
ATOM 815 N N . PRO A 1 102 ? -4.158 -11.932 2.270 1.00 93.69 102 PRO A N 1
ATOM 816 C CA . PRO A 1 102 ? -3.627 -12.588 3.464 1.00 93.69 102 PRO A CA 1
ATOM 817 C C . PRO A 1 102 ? -2.269 -13.258 3.215 1.00 93.69 102 PRO A C 1
ATOM 819 O O . PRO A 1 102 ? -1.357 -13.098 4.021 1.00 93.69 102 PRO A O 1
ATOM 822 N N . ASP A 1 103 ? -2.111 -13.948 2.081 1.00 93.19 103 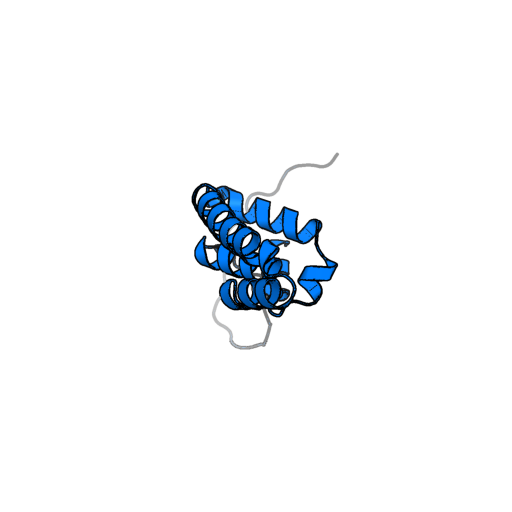ASP A N 1
ATOM 823 C CA . ASP A 1 103 ? -0.870 -14.663 1.750 1.00 93.19 103 ASP A CA 1
ATOM 824 C C . ASP A 1 103 ? 0.302 -13.696 1.580 1.00 93.19 103 ASP A C 1
ATOM 826 O O . ASP A 1 103 ? 1.400 -13.945 2.064 1.00 93.19 103 ASP A O 1
ATOM 830 N N . ARG A 1 104 ? 0.044 -12.544 0.949 1.00 92.38 104 ARG A N 1
ATOM 831 C CA . ARG A 1 104 ? 1.063 -11.518 0.728 1.00 92.38 104 ARG A CA 1
ATOM 832 C C . ARG A 1 104 ? 1.517 -10.893 2.043 1.00 92.38 104 ARG A C 1
ATOM 834 O O . ARG A 1 104 ? 2.705 -10.693 2.229 1.00 92.38 104 ARG A O 1
ATOM 841 N N . ILE A 1 105 ? 0.585 -10.608 2.954 1.00 94.31 105 ILE A N 1
ATOM 842 C CA . ILE A 1 105 ? 0.897 -10.017 4.263 1.00 94.31 105 ILE A CA 1
ATOM 843 C C . ILE A 1 105 ? 1.664 -10.987 5.156 1.00 94.31 105 ILE A C 1
ATOM 845 O O . ILE A 1 105 ? 2.537 -10.551 5.898 1.00 94.31 105 ILE A O 1
ATOM 849 N N . ALA A 1 106 ? 1.367 -12.286 5.084 1.00 92.81 106 ALA A N 1
ATOM 850 C CA . ALA A 1 106 ? 2.033 -13.295 5.904 1.00 92.81 106 ALA A CA 1
ATOM 851 C C . ALA A 1 106 ? 3.551 -13.386 5.656 1.00 92.81 106 ALA A C 1
ATOM 853 O O . ALA A 1 106 ? 4.278 -13.869 6.523 1.00 92.81 106 ALA A O 1
ATOM 854 N N . GLU A 1 107 ? 4.023 -12.927 4.496 1.00 92.12 107 GLU A N 1
ATOM 855 C CA . GLU A 1 107 ? 5.439 -12.916 4.117 1.00 92.12 107 GLU A CA 1
ATOM 856 C C . GLU A 1 107 ? 6.162 -11.612 4.501 1.00 92.12 107 GLU A C 1
ATOM 858 O O . GLU A 1 107 ? 7.390 -11.561 4.437 1.00 92.12 107 GLU A O 1
ATOM 863 N N . LEU A 1 108 ? 5.431 -10.569 4.911 1.00 92.19 108 LEU A N 1
ATOM 864 C CA . LEU A 1 108 ? 6.004 -9.265 5.249 1.00 92.19 108 LEU A CA 1
ATOM 865 C C . LEU A 1 108 ? 6.570 -9.242 6.670 1.00 92.19 108 LEU A C 1
ATOM 867 O O . LEU A 1 108 ? 6.012 -9.832 7.598 1.00 92.19 108 LEU A O 1
ATOM 871 N N . GLU A 1 109 ? 7.620 -8.450 6.882 1.00 90.38 109 GLU A N 1
ATOM 872 C CA . GLU A 1 109 ? 8.138 -8.198 8.232 1.00 90.38 109 GLU A CA 1
ATOM 873 C C . GLU A 1 109 ? 7.104 -7.475 9.115 1.00 90.38 109 GLU A C 1
ATOM 875 O O . GLU A 1 109 ? 7.059 -7.705 10.325 1.00 90.38 109 GLU A O 1
ATOM 880 N N . SER A 1 110 ? 6.214 -6.668 8.519 1.00 90.56 110 SER A N 1
ATOM 881 C CA . SER A 1 110 ? 5.128 -5.978 9.231 1.00 90.56 110 SER A CA 1
ATOM 882 C C . SER A 1 110 ? 3.884 -6.837 9.496 1.00 90.56 110 SER A C 1
ATOM 884 O O . SER A 1 110 ? 2.867 -6.315 9.962 1.00 90.56 110 SER A O 1
ATOM 886 N N . ALA A 1 111 ? 3.914 -8.154 9.244 1.00 91.19 111 ALA A N 1
ATOM 887 C CA . ALA A 1 111 ? 2.747 -9.032 9.399 1.00 91.19 111 ALA A CA 1
ATOM 888 C C . ALA A 1 111 ? 2.050 -8.897 10.771 1.00 91.19 111 ALA A C 1
ATOM 890 O O . ALA A 1 111 ? 0.820 -8.944 10.863 1.00 91.19 111 ALA A O 1
ATOM 891 N N . SER A 1 112 ? 2.816 -8.679 11.848 1.00 89.19 112 SER A N 1
ATOM 892 C CA . SER A 1 112 ? 2.257 -8.462 13.189 1.00 89.19 112 SER A CA 1
ATOM 893 C C . SER A 1 112 ? 1.448 -7.169 13.313 1.00 89.19 112 SER A C 1
ATOM 895 O O . SER A 1 112 ? 0.439 -7.148 14.019 1.00 89.19 112 SER A O 1
ATOM 897 N N . ASP A 1 113 ? 1.858 -6.104 12.625 1.00 91.12 113 ASP A N 1
ATOM 898 C CA . ASP A 1 113 ? 1.164 -4.814 12.646 1.00 91.12 113 ASP A CA 1
ATOM 899 C C . ASP A 1 113 ? -0.146 -4.888 11.856 1.00 91.12 113 ASP A C 1
ATOM 901 O O . ASP A 1 113 ? -1.177 -4.371 12.295 1.00 91.12 113 ASP A O 1
ATOM 905 N N . TRP A 1 114 ? -0.145 -5.625 10.742 1.00 92.06 114 TRP A N 1
ATOM 906 C CA . TRP A 1 114 ? -1.360 -5.937 9.990 1.00 92.06 114 TRP A CA 1
ATOM 907 C C . TRP A 1 114 ? -2.371 -6.737 10.817 1.00 92.06 114 TRP A C 1
ATOM 909 O O . TRP A 1 114 ? -3.562 -6.415 10.800 1.00 92.06 114 TRP A O 1
ATOM 919 N N . GLN A 1 115 ? -1.918 -7.720 11.603 1.00 88.06 115 GLN A N 1
ATOM 920 C CA . GLN A 1 115 ? -2.801 -8.474 12.498 1.00 88.06 115 GLN A CA 1
ATOM 921 C C . GLN A 1 115 ? -3.416 -7.573 13.581 1.00 88.06 115 GLN A C 1
ATOM 923 O O . GLN A 1 115 ? -4.619 -7.640 13.829 1.00 88.06 115 GLN A O 1
ATOM 928 N N . ALA A 1 116 ? -2.627 -6.665 14.165 1.00 88.06 116 ALA A N 1
ATOM 929 C CA . ALA A 1 116 ? -3.112 -5.700 15.157 1.00 88.06 116 ALA A CA 1
ATOM 930 C C . ALA A 1 116 ? -4.132 -4.692 14.585 1.00 88.06 116 ALA A C 1
ATOM 932 O O . ALA A 1 116 ? -4.890 -4.061 15.328 1.00 88.06 116 ALA A O 1
ATOM 933 N N . ILE A 1 117 ? -4.145 -4.503 13.263 1.00 87.12 117 ILE A N 1
ATOM 934 C CA . ILE A 1 117 ? -5.164 -3.713 12.571 1.00 87.12 117 ILE A CA 1
ATOM 935 C C . ILE A 1 117 ? -6.415 -4.543 12.308 1.00 87.12 117 ILE A C 1
ATOM 937 O O . ILE A 1 117 ? -7.507 -3.982 12.416 1.00 87.12 117 ILE A O 1
ATOM 941 N N . ALA A 1 118 ? -6.270 -5.825 11.965 1.00 79.69 118 ALA A N 1
ATOM 942 C CA . ALA A 1 118 ? -7.366 -6.745 11.664 1.00 79.69 118 ALA A CA 1
ATOM 943 C C . ALA A 1 118 ? -8.245 -7.069 12.885 1.00 79.69 118 ALA A C 1
ATOM 945 O O . ALA A 1 118 ? -9.469 -7.123 12.737 1.00 79.69 118 ALA A O 1
ATOM 946 N N . ASP A 1 119 ? -7.633 -7.214 14.064 1.00 70.31 119 ASP A N 1
ATOM 947 C CA . ASP A 1 119 ? -8.309 -7.434 15.356 1.00 70.31 119 ASP A CA 1
ATOM 948 C C . ASP A 1 119 ? -9.135 -6.206 15.820 1.00 70.31 119 ASP A C 1
ATOM 950 O O . ASP A 1 119 ? -10.194 -6.396 16.467 1.00 70.31 119 ASP A O 1
#